Protein AF-A0A2E9CY17-F1 (afdb_monomer_lite)

pLDDT: mean 87.32, std 5.95, range [63.0, 95.94]

Radius of gyration: 18.05 Å; chains: 1; bounding box: 42×28×50 Å

Secondary structure (DSSP, 8-state):
-HHHHHHHHHHHHHHHHHHHHHHHHTS--SS--GGGTTT-EEEETTEEEEHHHHEEEEEEETTEEEEEES-GGGHHHHHHHHH-

Sequence (84 aa):
MSEILIKDIEQKMINSINHLVDEFSTIRTGRANPSLVDKLNVEYYGTKTPLQQLATISVPDPKLLVIQPFDKTALEEIEKSVLN

Foldseek 3Di:
DVVVVVVVVVVVVVVVVVVVVLVVQCDDDLFDDPSVQQPFFFQDVNDTDGLVVQWDWDRPDRNDIDTGGPDPVRPVRSVVSVVD

Structure (mmCIF, N/CA/C/O backbone):
data_AF-A0A2E9CY17-F1
#
_entry.id   AF-A0A2E9CY17-F1
#
loop_
_atom_site.group_PDB
_atom_site.id
_atom_site.type_symbol
_atom_site.label_atom_id
_atom_site.label_alt_id
_atom_site.label_comp_id
_atom_site.label_asym_id
_atom_site.label_entity_id
_atom_site.label_seq_id
_atom_site.pdbx_PDB_ins_code
_atom_site.Cartn_x
_atom_site.Cartn_y
_atom_site.Cartn_z
_atom_site.occupancy
_atom_site.B_iso_or_equiv
_atom_site.auth_seq_id
_atom_site.auth_comp_id
_atom_site.auth_asym_id
_atom_site.auth_atom_id
_atom_site.pdbx_PDB_model_num
ATOM 1 N N . MET A 1 1 ? 29.576 2.301 -30.567 1.00 63.00 1 MET A N 1
ATOM 2 C CA . MET A 1 1 ? 28.835 3.562 -30.314 1.00 63.00 1 MET A CA 1
ATOM 3 C C . MET A 1 1 ? 27.341 3.381 -30.592 1.00 63.00 1 MET A C 1
ATOM 5 O O . MET A 1 1 ? 26.546 3.664 -29.712 1.00 63.00 1 MET A O 1
ATOM 9 N N . SER A 1 2 ? 26.963 2.816 -31.745 1.00 78.06 2 SER A N 1
ATOM 10 C CA . SER A 1 2 ? 25.578 2.436 -32.086 1.00 78.06 2 SER A CA 1
ATOM 11 C C . SER A 1 2 ? 24.956 1.387 -31.152 1.00 78.06 2 SER A C 1
ATOM 13 O O . SER A 1 2 ? 23.835 1.576 -30.700 1.00 78.06 2 SER A O 1
ATOM 15 N N . GLU A 1 3 ? 25.678 0.321 -30.794 1.00 84.12 3 GLU A N 1
ATOM 16 C CA . GLU A 1 3 ? 25.150 -0.733 -29.900 1.00 84.12 3 GLU A CA 1
ATOM 17 C C . GLU A 1 3 ? 24.805 -0.232 -28.490 1.00 84.12 3 GLU A C 1
ATOM 19 O O . GLU A 1 3 ? 23.844 -0.695 -27.883 1.00 84.12 3 GLU A O 1
ATOM 24 N N . ILE A 1 4 ? 25.565 0.739 -27.976 1.00 91.00 4 ILE A N 1
ATOM 25 C CA . ILE A 1 4 ? 25.311 1.353 -26.664 1.00 91.00 4 ILE A CA 1
ATOM 26 C C . ILE A 1 4 ? 24.016 2.171 -26.719 1.00 91.00 4 ILE A C 1
ATOM 28 O O . ILE A 1 4 ? 23.207 2.099 -25.802 1.00 91.00 4 ILE A O 1
ATOM 32 N N . LEU A 1 5 ? 23.797 2.896 -27.821 1.00 91.25 5 LEU A N 1
ATOM 33 C CA . LEU A 1 5 ? 22.585 3.683 -28.033 1.00 91.25 5 LEU A CA 1
ATOM 34 C C . LEU A 1 5 ? 21.341 2.790 -28.140 1.00 91.25 5 LEU A C 1
ATOM 36 O O . LEU A 1 5 ? 20.311 3.107 -27.555 1.00 91.25 5 LEU A O 1
ATOM 40 N N . ILE A 1 6 ? 21.444 1.662 -28.850 1.00 92.88 6 ILE A N 1
ATOM 41 C CA . ILE A 1 6 ? 20.343 0.697 -28.983 1.00 92.88 6 ILE A CA 1
ATOM 42 C C . ILE A 1 6 ? 19.979 0.109 -27.615 1.00 92.88 6 ILE A C 1
ATOM 44 O O . ILE A 1 6 ? 18.805 0.122 -27.255 1.00 92.88 6 ILE A O 1
ATOM 48 N N . LYS A 1 7 ? 20.970 -0.319 -26.821 1.00 93.62 7 LYS A N 1
ATOM 49 C CA . LYS A 1 7 ? 20.733 -0.834 -25.462 1.00 93.62 7 LYS A CA 1
ATOM 50 C C . LYS A 1 7 ? 20.110 0.206 -24.529 1.00 93.62 7 LYS A C 1
ATOM 52 O O . LYS A 1 7 ? 19.228 -0.128 -23.747 1.00 93.62 7 LYS A O 1
ATOM 57 N N . ASP A 1 8 ? 20.545 1.462 -24.610 1.00 94.06 8 ASP A N 1
ATOM 58 C CA . ASP A 1 8 ? 19.999 2.539 -23.775 1.00 94.06 8 ASP A CA 1
ATOM 59 C C . ASP A 1 8 ? 18.535 2.860 -24.131 1.00 94.06 8 ASP A C 1
ATOM 61 O O . ASP A 1 8 ? 17.698 3.083 -23.255 1.00 94.06 8 ASP A O 1
ATOM 65 N N . ILE A 1 9 ? 18.193 2.826 -25.424 1.00 93.62 9 ILE A N 1
ATOM 66 C CA . ILE A 1 9 ? 16.810 2.985 -25.895 1.00 93.62 9 ILE A CA 1
ATOM 67 C C . ILE A 1 9 ? 15.947 1.791 -25.472 1.00 93.62 9 ILE A C 1
ATOM 69 O O . ILE A 1 9 ? 14.836 1.994 -24.986 1.00 93.62 9 ILE A O 1
ATOM 73 N N . GLU A 1 10 ? 16.453 0.565 -25.608 1.00 94.19 10 GLU A N 1
ATOM 74 C CA . GLU A 1 10 ? 15.757 -0.649 -25.170 1.00 94.19 10 GLU A CA 1
ATOM 75 C C . GLU A 1 10 ? 15.454 -0.599 -23.666 1.00 94.19 10 GLU A C 1
ATOM 77 O O . GLU A 1 10 ? 14.316 -0.820 -23.251 1.00 94.19 10 GLU A O 1
ATOM 82 N N . GLN A 1 11 ? 16.425 -0.182 -22.848 1.00 95.19 11 GLN A N 1
ATOM 83 C CA . GLN A 1 11 ? 16.223 -0.014 -21.412 1.00 95.19 11 GLN A CA 1
ATOM 84 C C . GLN A 1 11 ? 15.154 1.042 -21.097 1.00 95.19 11 GLN A C 1
ATOM 86 O O . GLN A 1 11 ? 14.324 0.839 -20.210 1.00 95.19 11 GLN A O 1
ATOM 91 N N . LYS A 1 12 ? 15.129 2.160 -21.835 1.00 94.50 12 LYS A N 1
ATOM 92 C CA . LYS A 1 12 ? 14.086 3.188 -21.683 1.00 94.50 12 LYS A CA 1
ATOM 93 C C . LYS A 1 12 ? 12.703 2.654 -22.043 1.00 94.50 12 LYS A C 1
ATOM 95 O O . LYS A 1 12 ? 11.758 2.925 -21.308 1.00 94.50 12 LYS A O 1
ATO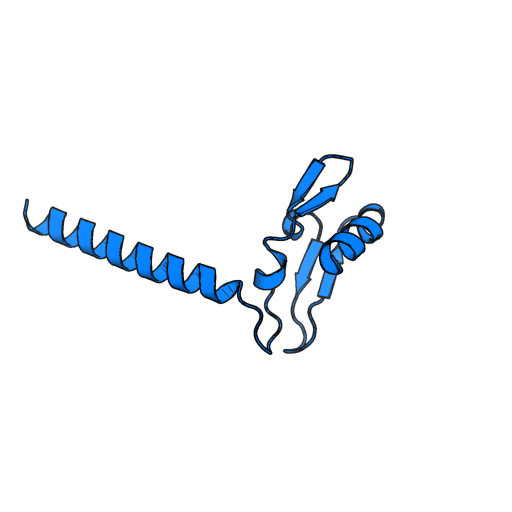M 100 N N . MET A 1 13 ? 12.586 1.870 -23.115 1.00 95.25 13 MET A N 1
ATOM 101 C CA . MET A 1 13 ? 11.322 1.235 -23.502 1.00 95.25 13 MET A CA 1
ATOM 102 C C . MET A 1 13 ? 10.826 0.269 -22.422 1.00 95.25 13 MET A C 1
ATOM 104 O O . MET A 1 13 ? 9.656 0.327 -22.046 1.00 95.25 13 MET A O 1
ATOM 108 N N . ILE A 1 14 ? 11.715 -0.563 -21.871 1.00 95.94 14 ILE A N 1
ATOM 109 C CA . ILE A 1 14 ? 11.386 -1.472 -20.764 1.00 95.94 14 ILE A CA 1
ATOM 110 C C . ILE A 1 14 ? 10.904 -0.679 -19.546 1.00 95.94 14 ILE A C 1
ATOM 112 O O . ILE A 1 14 ? 9.872 -1.009 -18.965 1.00 95.94 14 ILE A O 1
ATOM 116 N N . ASN A 1 15 ? 11.589 0.410 -19.193 1.00 95.44 15 ASN A N 1
ATOM 117 C CA . ASN A 1 15 ? 11.184 1.260 -18.074 1.00 95.44 15 ASN A CA 1
ATOM 118 C C . ASN A 1 15 ? 9.798 1.888 -18.295 1.00 95.44 15 ASN A C 1
ATOM 120 O O . ASN A 1 15 ? 9.008 1.957 -17.356 1.00 95.44 15 ASN A O 1
ATOM 124 N N . SER A 1 16 ? 9.471 2.311 -19.521 1.00 94.31 16 SER A N 1
ATOM 125 C CA . SER A 1 16 ? 8.134 2.822 -19.852 1.00 94.31 16 SER A CA 1
ATOM 126 C C . SER A 1 16 ? 7.046 1.757 -19.703 1.00 94.31 16 SER A C 1
ATOM 128 O O . SER A 1 16 ? 5.967 2.059 -19.198 1.00 94.31 16 SER A O 1
ATOM 130 N N . ILE A 1 17 ? 7.324 0.512 -20.103 1.00 94.44 17 ILE A N 1
ATOM 131 C CA . ILE A 1 17 ? 6.391 -0.608 -19.923 1.00 94.44 17 ILE A CA 1
ATOM 132 C C . ILE A 1 17 ? 6.201 -0.910 -18.434 1.00 94.44 17 ILE A C 1
ATOM 134 O O . ILE A 1 17 ? 5.067 -1.051 -17.988 1.00 94.44 17 ILE A O 1
ATOM 138 N N . ASN A 1 18 ? 7.283 -0.956 -17.655 1.00 94.06 18 ASN A N 1
ATOM 139 C CA . ASN A 1 18 ? 7.205 -1.194 -16.213 1.00 94.06 18 ASN A CA 1
ATOM 140 C C . ASN A 1 18 ? 6.369 -0.117 -15.516 1.00 94.06 18 ASN A C 1
ATOM 142 O O . ASN A 1 18 ? 5.474 -0.441 -14.746 1.00 94.06 18 ASN A O 1
ATOM 146 N N . HIS A 1 19 ? 6.576 1.153 -15.873 1.00 91.69 19 HIS A N 1
ATOM 147 C CA . 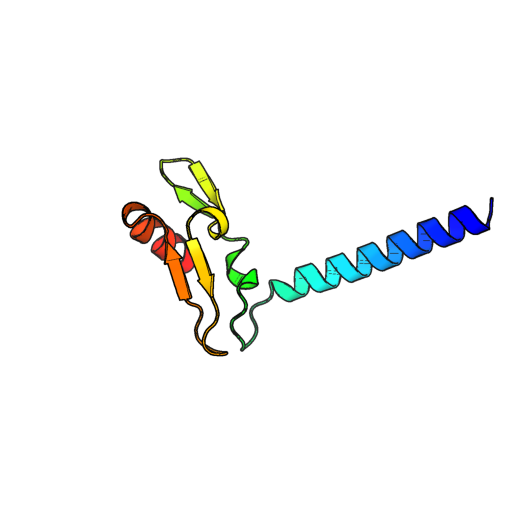HIS A 1 19 ? 5.783 2.250 -15.326 1.00 91.69 19 HIS A CA 1
ATOM 148 C C . HIS A 1 19 ? 4.282 2.107 -15.631 1.00 91.69 19 HIS A C 1
ATOM 150 O O . HIS A 1 19 ? 3.445 2.360 -14.768 1.00 91.69 19 HIS A O 1
ATOM 156 N N . LEU A 1 20 ? 3.932 1.658 -16.841 1.00 90.94 20 LEU A N 1
ATOM 157 C CA . LEU A 1 20 ? 2.542 1.384 -17.210 1.00 90.94 20 LEU A CA 1
ATOM 158 C C . LEU A 1 20 ? 1.937 0.254 -16.360 1.00 90.94 20 LEU A C 1
ATOM 160 O O . LEU A 1 20 ? 0.797 0.361 -15.909 1.00 90.94 20 LEU A O 1
ATOM 164 N N . VAL A 1 21 ? 2.692 -0.826 -16.149 1.00 88.88 21 VAL A N 1
ATOM 165 C CA . VAL A 1 21 ? 2.262 -1.967 -15.326 1.00 88.88 21 VAL A CA 1
ATOM 166 C C . VAL A 1 21 ? 2.045 -1.539 -13.874 1.00 88.88 21 VAL A C 1
ATOM 168 O O . VAL A 1 21 ? 1.021 -1.891 -13.285 1.00 88.88 21 VAL A O 1
ATOM 171 N N . ASP A 1 22 ? 2.957 -0.738 -13.324 1.00 86.50 22 ASP A N 1
ATOM 172 C CA . ASP A 1 22 ? 2.855 -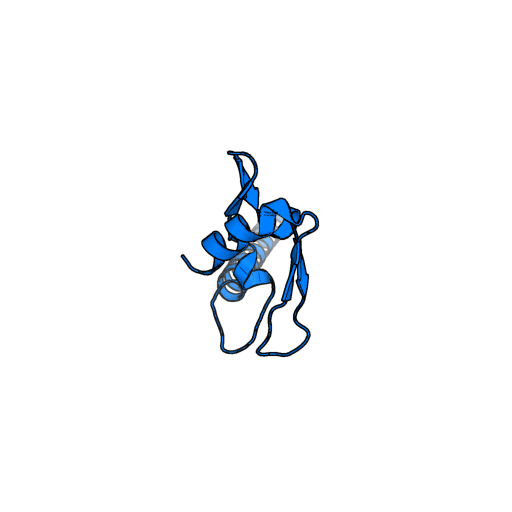0.211 -11.964 1.00 86.50 22 ASP A CA 1
ATOM 173 C C . ASP A 1 22 ? 1.607 0.661 -11.802 1.00 86.50 22 ASP A C 1
ATOM 175 O O . ASP A 1 22 ? 0.845 0.480 -10.852 1.00 86.50 22 ASP A O 1
ATOM 179 N N . GLU A 1 23 ? 1.322 1.549 -12.756 1.00 84.88 23 GLU A N 1
ATOM 180 C CA . GLU A 1 23 ? 0.108 2.367 -12.715 1.00 84.88 23 GLU A CA 1
ATOM 181 C C . GLU A 1 23 ? -1.163 1.504 -12.755 1.00 84.88 23 GLU A C 1
ATOM 183 O O . GLU A 1 23 ? -2.060 1.684 -11.924 1.00 84.88 23 GLU A O 1
ATOM 188 N N . PHE A 1 24 ? -1.218 0.493 -13.628 1.00 85.25 24 PHE A N 1
ATOM 189 C CA . PHE A 1 24 ? -2.350 -0.438 -13.689 1.00 85.25 24 PHE A CA 1
ATOM 190 C C . PHE A 1 24 ? -2.531 -1.270 -12.418 1.00 85.25 24 PHE A C 1
ATOM 192 O O . PHE A 1 24 ? -3.669 -1.585 -12.067 1.00 85.25 24 PHE A O 1
ATOM 199 N N . SER A 1 25 ? -1.455 -1.585 -11.695 1.00 81.31 25 SER A N 1
ATOM 200 C CA . SER A 1 25 ? -1.539 -2.317 -10.425 1.00 81.31 25 SER A CA 1
ATOM 201 C C . SER A 1 25 ? -2.318 -1.554 -9.345 1.00 81.31 25 SER A C 1
ATOM 203 O O . SER A 1 25 ? -2.938 -2.172 -8.476 1.00 81.31 25 SER A O 1
ATOM 205 N N . THR A 1 26 ? -2.334 -0.219 -9.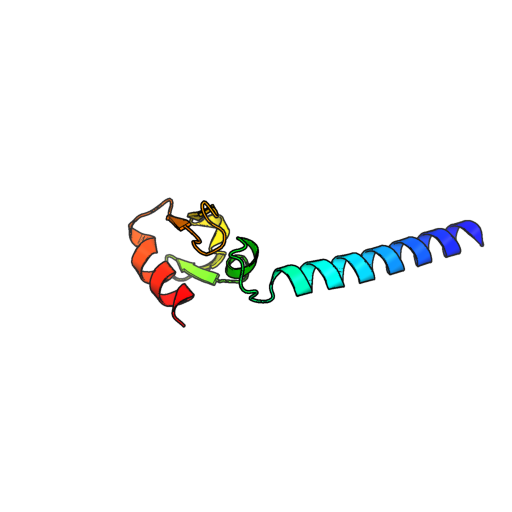439 1.00 78.38 26 THR A N 1
ATOM 206 C CA . THR A 1 26 ? -3.029 0.667 -8.494 1.00 78.38 26 THR A CA 1
ATOM 207 C C . THR A 1 26 ? -4.489 0.923 -8.860 1.00 78.38 26 THR A C 1
ATOM 209 O O . THR A 1 26 ? -5.246 1.471 -8.059 1.00 78.38 26 THR A O 1
ATOM 212 N N . ILE A 1 27 ? -4.925 0.495 -10.048 1.00 82.06 27 ILE A N 1
ATOM 213 C CA . ILE A 1 27 ? -6.315 0.642 -10.474 1.00 82.06 27 ILE A CA 1
ATOM 214 C C . ILE A 1 27 ? -7.181 -0.389 -9.752 1.00 82.06 27 ILE A C 1
ATOM 216 O O . ILE A 1 27 ? -6.921 -1.594 -9.776 1.00 82.06 27 ILE A O 1
ATOM 220 N N . ARG A 1 28 ? -8.278 0.084 -9.151 1.00 75.06 28 ARG A N 1
ATOM 221 C CA . ARG A 1 28 ? -9.265 -0.783 -8.509 1.00 75.06 28 ARG A CA 1
ATOM 222 C C . ARG A 1 28 ? -9.921 -1.693 -9.542 1.00 75.06 28 ARG A C 1
ATOM 224 O O . ARG A 1 28 ? -10.684 -1.245 -10.394 1.00 75.06 28 ARG A O 1
ATOM 231 N N . THR A 1 29 ? -9.661 -2.987 -9.421 1.00 79.44 29 THR A N 1
ATOM 232 C CA . THR A 1 29 ? -10.355 -4.029 -10.181 1.00 79.44 29 THR A CA 1
ATOM 233 C C . THR A 1 29 ? -11.316 -4.789 -9.266 1.00 79.44 29 THR A C 1
ATOM 235 O O . THR A 1 29 ? -11.357 -4.568 -8.057 1.00 79.44 29 THR A O 1
ATOM 238 N N . GLY A 1 30 ? -12.100 -5.715 -9.820 1.00 76.50 30 GLY A N 1
ATOM 239 C CA . GLY A 1 30 ? -12.963 -6.599 -9.026 1.00 76.50 30 GLY A CA 1
ATOM 240 C C . GLY A 1 30 ? -12.211 -7.614 -8.150 1.00 76.50 30 GLY A C 1
ATOM 241 O O . GLY A 1 30 ? -12.862 -8.433 -7.504 1.00 76.50 30 GLY A O 1
ATOM 242 N N . ARG A 1 31 ? -10.868 -7.594 -8.150 1.00 79.38 31 ARG A N 1
ATOM 243 C CA . ARG A 1 31 ? -10.010 -8.422 -7.298 1.00 79.38 31 ARG A CA 1
ATOM 244 C C . ARG A 1 31 ? -9.230 -7.534 -6.331 1.00 79.38 31 ARG A C 1
ATOM 246 O O . ARG A 1 31 ? -8.644 -6.534 -6.738 1.00 79.38 31 ARG A O 1
ATOM 253 N N . ALA A 1 32 ? -9.208 -7.921 -5.063 1.00 80.69 32 ALA A N 1
ATOM 254 C CA . ALA A 1 32 ? -8.376 -7.315 -4.042 1.00 80.69 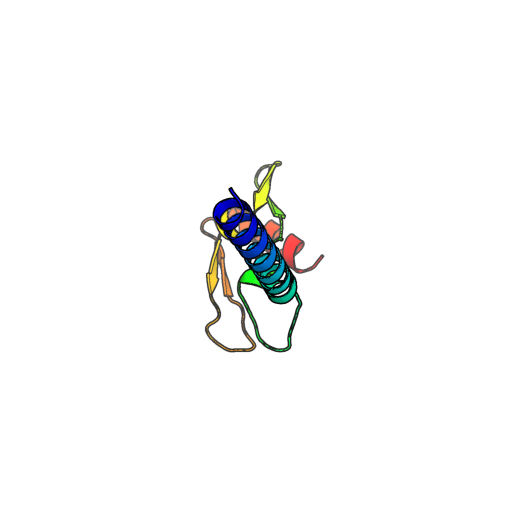32 ALA A CA 1
ATOM 255 C C . ALA A 1 32 ? -6.893 -7.516 -4.391 1.00 80.69 32 ALA A C 1
ATOM 257 O O . ALA A 1 32 ? -6.463 -8.616 -4.737 1.00 80.69 32 ALA A O 1
ATOM 258 N N . ASN A 1 33 ? -6.125 -6.435 -4.305 1.00 82.12 33 ASN A N 1
ATOM 259 C CA . ASN A 1 33 ? -4.681 -6.409 -4.496 1.00 82.12 33 ASN A CA 1
ATOM 260 C C . ASN A 1 33 ? -4.089 -5.510 -3.393 1.00 82.12 33 ASN A C 1
ATOM 262 O O . ASN A 1 33 ? -4.618 -4.410 -3.208 1.00 82.12 33 ASN A O 1
ATOM 266 N N . PRO A 1 34 ? -3.030 -5.928 -2.669 1.00 81.94 34 PRO A N 1
ATOM 267 C CA . PRO A 1 34 ? -2.341 -5.064 -1.708 1.00 81.94 34 PRO A CA 1
ATOM 268 C C . PRO A 1 34 ? -1.929 -3.702 -2.284 1.00 81.94 34 PRO A C 1
ATOM 270 O O . PRO A 1 34 ? -2.069 -2.693 -1.601 1.00 81.94 34 PRO A O 1
ATOM 273 N N . SER A 1 35 ? -1.554 -3.644 -3.568 1.00 82.31 35 SER A N 1
ATOM 274 C CA . SER A 1 35 ? -1.135 -2.400 -4.235 1.00 82.31 35 SER A CA 1
ATOM 275 C C . SER A 1 35 ? -2.208 -1.309 -4.285 1.00 82.31 35 SER A C 1
ATOM 277 O O . SER A 1 35 ? -1.895 -0.146 -4.526 1.00 82.31 35 SER A O 1
ATOM 279 N N . LEU A 1 36 ? -3.475 -1.650 -4.021 1.00 80.50 36 LEU A N 1
ATOM 280 C CA . LEU A 1 36 ? -4.566 -0.676 -3.934 1.00 80.50 36 LEU A CA 1
ATOM 281 C C . LEU A 1 36 ? -4.423 0.268 -2.739 1.00 80.50 36 LEU A C 1
ATOM 283 O O . LEU A 1 36 ? -4.907 1.395 -2.797 1.00 80.50 36 LEU A O 1
ATOM 287 N N . VAL A 1 37 ? -3.788 -0.191 -1.661 1.00 82.38 37 VAL A N 1
ATOM 288 C CA . VAL A 1 37 ? -3.650 0.575 -0.417 1.00 82.38 37 VAL A CA 1
ATOM 289 C C . VAL A 1 37 ? -2.223 1.091 -0.192 1.00 82.38 37 VAL A C 1
ATOM 291 O O . VAL A 1 37 ? -1.994 1.847 0.745 1.00 82.38 37 VAL A O 1
ATOM 294 N N . ASP A 1 38 ? -1.275 0.763 -1.077 1.00 78.62 38 ASP A N 1
ATOM 295 C CA . ASP A 1 38 ? 0.133 1.187 -0.979 1.00 78.62 38 ASP A CA 1
ATOM 296 C C . ASP A 1 38 ? 0.313 2.711 -1.110 1.00 78.62 38 ASP A C 1
ATOM 298 O O . ASP A 1 38 ? 1.202 3.292 -0.490 1.00 78.62 38 ASP A O 1
ATOM 302 N N . LYS A 1 39 ? -0.550 3.382 -1.889 1.00 78.00 39 LYS A N 1
ATOM 303 C CA . LYS A 1 39 ? -0.536 4.849 -2.057 1.00 78.00 39 LYS A CA 1
ATOM 304 C C . LYS A 1 39 ? -1.260 5.594 -0.913 1.00 78.00 39 LYS A C 1
ATOM 306 O O . LYS A 1 39 ? -1.260 6.826 -0.911 1.00 78.00 39 LYS A O 1
ATOM 311 N N . LEU A 1 40 ? -1.871 4.889 0.051 1.00 85.19 40 LEU A N 1
ATOM 312 C CA . LEU A 1 40 ? -2.568 5.517 1.179 1.00 85.19 40 LEU A CA 1
ATOM 313 C C . LEU A 1 40 ? -1.579 5.974 2.253 1.00 85.19 40 LEU A C 1
ATOM 315 O O . LEU A 1 40 ? -0.795 5.192 2.796 1.00 85.19 40 LEU A O 1
ATOM 319 N N . ASN A 1 41 ? -1.663 7.261 2.582 1.00 88.75 41 ASN A N 1
ATOM 320 C CA . ASN A 1 41 ? -0.928 7.857 3.687 1.00 88.75 41 ASN A CA 1
ATOM 321 C C . ASN A 1 41 ? -1.871 8.037 4.869 1.00 88.75 41 ASN A C 1
ATOM 323 O O . ASN A 1 41 ? -2.921 8.658 4.726 1.00 88.75 41 ASN A O 1
ATOM 327 N N . VAL A 1 42 ? -1.455 7.529 6.022 1.00 89.50 42 VAL A N 1
ATOM 328 C CA . VAL A 1 42 ? -2.190 7.607 7.281 1.00 89.50 42 VAL A CA 1
ATOM 329 C C . VAL A 1 42 ? -1.505 8.621 8.179 1.00 89.50 42 VAL A C 1
ATOM 331 O O . VAL A 1 42 ? -0.275 8.668 8.255 1.00 89.50 42 VAL A O 1
ATOM 334 N N . GLU A 1 43 ? -2.288 9.448 8.857 1.00 88.44 43 GLU A N 1
ATOM 335 C CA . GLU A 1 43 ? -1.755 10.347 9.871 1.00 88.44 43 GLU A CA 1
ATOM 336 C C . GLU A 1 43 ? -1.442 9.554 11.143 1.00 88.44 43 GLU A C 1
ATOM 338 O O . GLU A 1 43 ? -2.327 9.032 11.813 1.00 88.44 43 GLU A O 1
ATOM 343 N N . TYR A 1 44 ? -0.157 9.431 11.461 1.00 88.88 44 TYR A N 1
ATOM 344 C CA . TYR A 1 44 ? 0.324 8.693 12.621 1.00 88.88 44 TYR A CA 1
ATOM 345 C C . TYR A 1 44 ? 1.173 9.625 13.476 1.00 88.88 44 TYR A C 1
ATOM 347 O O . TYR A 1 44 ? 2.214 10.107 13.038 1.00 88.88 44 TYR A O 1
ATOM 355 N N . TYR A 1 45 ? 0.692 9.944 14.680 1.00 85.56 45 TYR A N 1
ATOM 356 C CA . TYR A 1 45 ? 1.325 10.922 15.576 1.00 85.56 45 TYR A CA 1
ATOM 357 C C . TYR A 1 45 ? 1.661 12.273 14.902 1.00 85.56 45 TYR A C 1
ATOM 359 O O . TYR A 1 45 ? 2.693 12.881 15.184 1.00 85.56 45 TYR A O 1
ATOM 367 N N . GLY A 1 46 ? 0.785 12.756 14.012 1.00 84.50 46 GLY A N 1
ATOM 368 C CA . GLY A 1 46 ? 0.931 14.053 13.334 1.00 84.50 46 GLY A CA 1
ATOM 369 C C . GLY A 1 46 ? 1.880 14.055 12.132 1.00 84.50 46 GLY A C 1
ATOM 370 O O . GLY A 1 46 ? 2.208 15.121 11.610 1.00 84.50 46 GLY A O 1
ATOM 371 N N . THR A 1 47 ? 2.343 12.886 11.679 1.00 89.19 47 THR A N 1
ATOM 372 C CA . THR A 1 47 ? 3.088 12.749 10.424 1.00 89.19 47 THR A CA 1
ATOM 373 C C . THR A 1 47 ? 2.369 11.804 9.469 1.00 89.19 47 THR A C 1
ATOM 375 O O . THR A 1 47 ? 1.820 10.773 9.857 1.00 89.19 47 THR A O 1
ATOM 378 N N . LYS A 1 48 ? 2.366 12.158 8.179 1.00 90.00 48 LYS A N 1
ATOM 379 C CA . LYS A 1 48 ? 1.821 11.298 7.126 1.00 90.00 48 LYS A CA 1
ATOM 380 C C . LYS A 1 48 ? 2.787 10.151 6.872 1.00 90.00 48 LYS A C 1
ATOM 382 O O . LYS A 1 48 ? 3.874 10.366 6.341 1.00 90.00 48 LYS A O 1
ATOM 387 N N . THR A 1 49 ? 2.369 8.952 7.249 1.00 90.25 49 THR A N 1
ATOM 388 C CA . THR A 1 49 ? 3.153 7.727 7.118 1.00 90.25 49 THR A CA 1
ATOM 389 C C . THR A 1 49 ? 2.444 6.773 6.154 1.00 90.25 49 THR A C 1
ATOM 391 O O . THR A 1 49 ? 1.223 6.619 6.246 1.00 90.25 49 THR A O 1
ATOM 394 N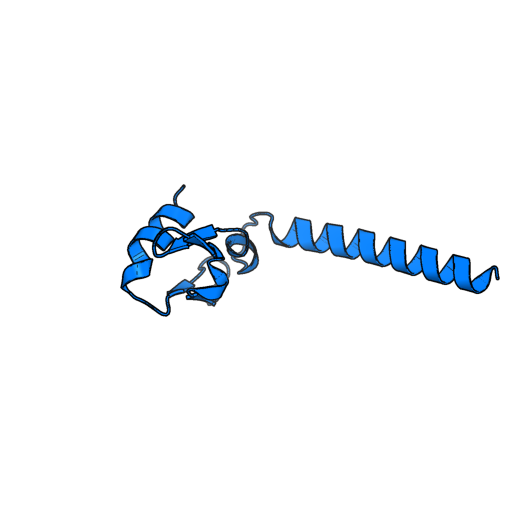 N . PRO A 1 50 ? 3.160 6.119 5.225 1.00 90.38 50 PRO A N 1
ATOM 395 C CA . PRO A 1 50 ? 2.560 5.120 4.348 1.00 90.38 50 PRO A CA 1
ATOM 396 C C . PRO A 1 50 ? 1.952 3.964 5.148 1.00 90.38 50 PRO A C 1
ATOM 398 O O . PRO A 1 50 ? 2.599 3.414 6.043 1.00 90.38 50 PRO A O 1
ATOM 401 N N . LEU A 1 51 ? 0.738 3.541 4.789 1.00 89.38 51 LEU A N 1
ATOM 402 C CA . LEU A 1 51 ? 0.031 2.455 5.479 1.00 89.38 51 LEU A CA 1
ATOM 403 C C . LEU A 1 51 ? 0.843 1.149 5.529 1.00 89.38 51 LEU A C 1
ATOM 405 O O . LEU A 1 51 ? 0.815 0.434 6.531 1.00 89.38 51 LEU A O 1
ATOM 409 N N . GLN A 1 52 ? 1.614 0.867 4.478 1.00 88.38 52 GLN A N 1
ATOM 410 C CA . GLN A 1 52 ? 2.459 -0.325 4.360 1.00 88.38 52 GLN A CA 1
ATOM 411 C C . GLN A 1 52 ? 3.527 -0.427 5.467 1.00 88.38 52 GLN A C 1
ATOM 413 O O . GLN A 1 52 ? 3.995 -1.519 5.778 1.00 88.38 52 GLN A O 1
ATOM 418 N N . GLN A 1 53 ? 3.908 0.697 6.085 1.00 88.38 53 GLN A N 1
ATOM 419 C CA . GLN A 1 53 ? 4.856 0.724 7.205 1.00 88.38 53 GLN A CA 1
ATOM 420 C C . GLN A 1 53 ? 4.179 0.499 8.564 1.00 88.38 53 GLN A C 1
ATOM 422 O O . GLN A 1 53 ? 4.845 0.139 9.532 1.00 88.38 53 GLN A O 1
ATOM 427 N N . LEU A 1 54 ? 2.863 0.707 8.648 1.00 89.38 54 LEU A N 1
ATOM 428 C CA . LEU A 1 54 ? 2.090 0.638 9.890 1.00 89.38 54 LEU A CA 1
ATOM 429 C C . LEU A 1 54 ? 1.339 -0.689 10.052 1.00 89.38 54 LEU A C 1
ATOM 431 O O . LEU A 1 54 ? 0.916 -1.023 11.161 1.00 89.38 54 LEU A O 1
ATOM 435 N N . ALA A 1 55 ? 1.160 -1.443 8.965 1.00 91.06 55 ALA A N 1
ATOM 436 C CA . ALA A 1 55 ? 0.356 -2.653 8.949 1.00 91.06 55 ALA A CA 1
ATOM 437 C C . ALA A 1 55 ? 0.878 -3.714 7.976 1.00 91.06 55 ALA A C 1
ATOM 439 O O . ALA A 1 55 ? 1.445 -3.416 6.928 1.00 91.06 55 ALA A O 1
ATOM 440 N N . THR A 1 56 ? 0.588 -4.975 8.292 1.00 91.00 56 THR A N 1
ATOM 441 C CA . THR A 1 56 ? 0.704 -6.080 7.336 1.00 91.00 56 THR A CA 1
ATOM 442 C C . THR A 1 56 ? -0.567 -6.155 6.497 1.00 91.00 56 THR A C 1
ATOM 444 O O . THR A 1 56 ? -1.667 -6.252 7.041 1.00 91.00 56 THR A O 1
ATOM 447 N N . ILE A 1 57 ? -0.423 -6.135 5.173 1.00 90.31 57 ILE A N 1
ATOM 448 C CA . ILE A 1 57 ? -1.539 -6.219 4.227 1.00 90.31 57 ILE A CA 1
ATOM 449 C C . ILE A 1 57 ? -1.537 -7.608 3.589 1.00 90.31 57 ILE A C 1
ATOM 451 O O . ILE A 1 57 ? -0.522 -8.055 3.057 1.00 90.31 57 ILE A O 1
ATOM 455 N N . SER A 1 58 ? -2.673 -8.299 3.632 1.00 89.88 58 SER A N 1
ATOM 456 C CA . SER A 1 58 ? -2.839 -9.617 3.014 1.00 89.88 58 SER A CA 1
ATOM 457 C C . SER A 1 58 ? -4.174 -9.732 2.284 1.00 89.88 58 SER A C 1
ATOM 459 O O . SER A 1 58 ? -5.142 -9.043 2.605 1.00 89.88 58 SER A O 1
ATOM 461 N N . VAL A 1 59 ? -4.229 -10.607 1.281 1.00 89.31 59 VAL A N 1
ATOM 462 C CA . VAL A 1 59 ? -5.440 -10.888 0.499 1.00 89.31 59 VAL A CA 1
ATOM 463 C C . VAL A 1 59 ? -5.744 -12.384 0.607 1.00 89.31 59 VAL A C 1
ATOM 465 O O . VAL A 1 59 ? -5.238 -13.168 -0.197 1.00 89.31 59 VAL A O 1
ATOM 468 N N . PRO A 1 60 ? -6.504 -12.815 1.631 1.00 86.19 60 PRO A N 1
ATOM 469 C CA . PRO A 1 60 ? -6.860 -14.224 1.807 1.00 86.19 60 PRO A CA 1
ATOM 470 C C . PRO A 1 60 ? -7.930 -14.706 0.812 1.00 86.19 60 PRO A C 1
ATOM 472 O O . PRO A 1 60 ? -7.998 -15.898 0.527 1.00 86.19 60 PRO A O 1
ATOM 475 N N . ASP A 1 61 ? -8.750 -13.801 0.267 1.00 85.56 61 ASP A N 1
ATOM 476 C CA . ASP A 1 61 ? -9.780 -14.087 -0.741 1.00 85.56 61 ASP A CA 1
ATOM 477 C C . ASP A 1 61 ? -9.745 -12.992 -1.826 1.00 85.56 61 ASP A C 1
ATOM 479 O O . ASP A 1 61 ? -9.508 -11.828 -1.499 1.00 85.56 61 ASP A O 1
ATOM 483 N N . PRO A 1 62 ? -10.018 -13.305 -3.109 1.00 84.06 62 PRO A N 1
ATOM 484 C CA . PRO A 1 62 ? -10.143 -12.316 -4.181 1.00 84.06 62 PRO A CA 1
ATOM 485 C C . PRO A 1 62 ? -11.014 -11.087 -3.890 1.00 84.06 62 PRO A C 1
ATOM 487 O O . PRO A 1 62 ? -10.851 -10.090 -4.584 1.00 84.06 62 PRO A O 1
ATOM 490 N N . LYS A 1 63 ? -11.949 -11.127 -2.936 1.00 86.31 63 LYS A N 1
ATOM 491 C CA . LYS A 1 63 ? -12.797 -9.978 -2.568 1.00 86.31 63 LYS A CA 1
ATOM 492 C C . LYS A 1 63 ? -12.484 -9.376 -1.198 1.00 86.31 63 LYS A C 1
ATOM 494 O O . LYS A 1 63 ? -13.117 -8.388 -0.830 1.00 86.31 63 LYS A O 1
ATOM 499 N N . LEU A 1 64 ? -11.541 -9.947 -0.451 1.00 87.12 64 LEU A N 1
ATOM 500 C CA . LEU A 1 64 ? -11.229 -9.538 0.915 1.00 87.12 64 LEU A CA 1
ATOM 501 C C . LEU A 1 64 ? -9.773 -9.084 1.016 1.00 87.12 64 LEU A C 1
ATOM 503 O O . LEU A 1 64 ? -8.854 -9.857 0.762 1.00 87.12 64 LEU A O 1
ATOM 507 N N . LEU A 1 65 ? -9.574 -7.838 1.441 1.00 88.38 65 LEU A N 1
ATOM 508 C CA . LEU A 1 65 ? -8.268 -7.292 1.796 1.00 88.38 65 LEU A CA 1
ATOM 509 C C . LEU A 1 65 ? -8.227 -7.109 3.312 1.00 88.38 65 LEU A C 1
ATOM 511 O O . LEU A 1 65 ? -9.112 -6.480 3.888 1.00 88.38 65 LEU A O 1
ATOM 515 N N . VAL A 1 66 ? -7.218 -7.691 3.953 1.00 90.50 66 VAL A N 1
ATOM 516 C CA . VAL A 1 66 ? -7.034 -7.658 5.404 1.00 90.50 66 VAL A CA 1
ATOM 517 C C . VAL A 1 66 ? -5.833 -6.780 5.724 1.00 90.50 66 VAL A C 1
ATOM 519 O O . VAL A 1 66 ? -4.722 -7.055 5.269 1.00 90.50 66 VAL A O 1
ATOM 522 N N . ILE A 1 67 ? -6.068 -5.739 6.522 1.00 91.06 67 ILE A N 1
ATOM 523 C CA . ILE A 1 67 ? -5.046 -4.822 7.034 1.00 91.06 67 ILE A CA 1
ATOM 524 C C . ILE A 1 67 ? -4.873 -5.125 8.519 1.00 91.06 67 ILE A C 1
ATOM 526 O O . ILE A 1 67 ? -5.805 -4.950 9.304 1.00 91.06 67 ILE A O 1
ATOM 530 N N . GLN A 1 68 ? -3.690 -5.590 8.905 1.00 91.69 68 GLN A N 1
ATOM 531 C CA . GLN A 1 68 ? -3.361 -5.912 10.287 1.00 91.69 68 GLN A CA 1
ATOM 532 C C . GLN A 1 68 ? -2.329 -4.913 10.825 1.00 91.69 68 GLN A C 1
ATOM 534 O O . GLN A 1 68 ? -1.140 -5.062 10.533 1.00 91.69 68 GLN A O 1
ATOM 539 N N . PRO A 1 69 ? -2.754 -3.887 11.582 1.00 92.19 69 PRO A N 1
ATOM 540 C CA . PRO A 1 69 ? -1.843 -2.883 12.113 1.00 92.19 69 PRO A CA 1
ATOM 541 C C . PRO A 1 69 ? -0.933 -3.462 13.197 1.00 92.19 69 PRO A C 1
ATOM 543 O O . PRO A 1 69 ? -1.335 -4.337 13.968 1.00 92.19 69 PRO A O 1
ATOM 546 N N . PHE A 1 70 ? 0.296 -2.952 13.266 1.00 91.38 70 PHE A N 1
ATOM 547 C CA . PHE A 1 70 ? 1.250 -3.319 14.314 1.00 91.38 70 PHE A CA 1
ATOM 548 C C . PHE A 1 70 ? 0.922 -2.652 15.654 1.00 91.38 70 PHE A C 1
ATOM 550 O O . PHE A 1 70 ? 1.158 -3.245 16.706 1.00 91.38 70 PHE A O 1
ATOM 557 N N . ASP A 1 71 ? 0.336 -1.453 15.612 1.00 89.69 71 ASP A N 1
ATOM 558 C CA . ASP A 1 71 ? -0.163 -0.733 16.781 1.00 89.69 71 ASP A CA 1
ATOM 559 C C . ASP A 1 71 ? -1.685 -0.550 16.700 1.00 89.69 71 ASP A C 1
ATOM 561 O O . ASP A 1 71 ? -2.236 -0.117 15.689 1.00 89.69 71 ASP A O 1
ATOM 565 N N . LYS A 1 72 ? -2.373 -0.850 17.804 1.00 87.62 72 LYS A N 1
ATOM 566 C CA . LYS A 1 72 ? -3.819 -0.663 17.942 1.00 87.62 72 LYS A CA 1
ATOM 567 C C . LYS A 1 72 ? -4.220 0.809 17.957 1.00 87.62 72 LYS A C 1
ATOM 569 O O . LYS A 1 72 ? -5.340 1.110 17.558 1.00 87.62 72 LYS A O 1
ATOM 574 N N . THR A 1 73 ? -3.347 1.713 18.407 1.00 88.69 73 THR A N 1
ATOM 575 C CA . THR A 1 73 ? -3.664 3.151 18.459 1.00 88.69 73 THR A CA 1
ATOM 576 C C . THR A 1 73 ? -3.834 3.762 17.065 1.00 88.69 73 THR A C 1
ATOM 578 O O . THR A 1 73 ? -4.617 4.690 16.897 1.00 88.69 73 THR A O 1
ATOM 581 N N . ALA A 1 74 ? -3.174 3.191 16.051 1.00 88.38 74 ALA A N 1
ATOM 582 C CA . ALA A 1 74 ? -3.264 3.633 14.662 1.00 88.38 74 ALA A CA 1
ATOM 583 C C . ALA A 1 74 ? -4.572 3.222 13.966 1.00 88.38 74 ALA A C 1
ATOM 585 O O . ALA A 1 74 ? -4.852 3.697 12.870 1.00 88.38 74 ALA A O 1
ATOM 586 N N . LEU A 1 75 ? -5.363 2.321 14.559 1.00 89.25 75 LEU A N 1
ATOM 587 C CA . LEU A 1 75 ? -6.492 1.683 13.878 1.00 89.25 75 LEU A CA 1
ATOM 588 C C . LEU A 1 75 ? -7.560 2.690 13.433 1.00 89.25 75 LEU A C 1
ATOM 590 O O . LEU A 1 75 ? -8.037 2.595 12.307 1.00 89.25 75 LEU A O 1
ATOM 594 N N . GLU A 1 76 ? -7.887 3.670 14.280 1.00 90.56 76 GLU A N 1
ATOM 595 C CA . GLU A 1 76 ? -8.904 4.684 13.971 1.00 90.56 76 GLU A CA 1
ATOM 596 C C . GLU A 1 76 ? -8.479 5.578 12.794 1.00 90.56 76 GLU A C 1
ATOM 598 O O . GLU A 1 76 ? -9.267 5.860 11.893 1.00 90.56 76 GLU A O 1
ATOM 603 N N . GLU A 1 77 ? -7.207 5.979 12.755 1.00 89.88 77 GLU A N 1
ATOM 604 C CA . GLU A 1 77 ? -6.670 6.803 11.668 1.00 89.88 77 GLU A CA 1
ATOM 605 C C . GLU A 1 77 ? -6.506 6.007 10.365 1.00 89.88 77 GLU A C 1
ATOM 607 O O . GLU A 1 77 ? -6.756 6.534 9.277 1.00 89.88 77 GLU A O 1
ATOM 612 N N . ILE A 1 78 ? -6.162 4.716 10.453 1.00 90.06 78 ILE A N 1
ATOM 613 C CA . ILE A 1 78 ? -6.142 3.809 9.298 1.00 90.06 78 ILE A CA 1
ATOM 614 C C . ILE A 1 78 ? -7.552 3.665 8.715 1.00 90.06 78 ILE A C 1
ATOM 616 O O . ILE A 1 78 ? -7.722 3.794 7.505 1.00 90.06 78 ILE A O 1
ATOM 620 N N . GLU A 1 79 ? -8.565 3.433 9.553 1.00 89.69 79 GLU A N 1
ATOM 621 C CA . GLU A 1 79 ? -9.959 3.308 9.114 1.00 89.69 79 GLU A CA 1
ATOM 622 C C . GLU A 1 79 ? -10.441 4.582 8.405 1.00 89.69 79 GLU A C 1
ATOM 624 O O . GLU A 1 79 ? -10.963 4.510 7.288 1.00 89.69 79 GLU A O 1
ATOM 629 N N . LYS A 1 80 ? -10.181 5.757 8.996 1.00 89.19 80 LYS A N 1
ATOM 630 C CA . LYS A 1 80 ? -10.481 7.058 8.375 1.00 89.19 80 LYS A CA 1
ATOM 631 C C . LYS A 1 80 ? -9.783 7.233 7.029 1.00 89.19 80 LYS A C 1
ATOM 633 O O . LYS A 1 80 ? -10.389 7.762 6.102 1.00 89.19 80 LYS A O 1
ATOM 638 N N . SER A 1 81 ? -8.530 6.798 6.912 1.00 87.19 81 SER A N 1
ATOM 639 C CA . SER A 1 81 ? -7.743 6.934 5.679 1.00 87.19 81 SER A CA 1
ATOM 640 C C . SER A 1 81 ? -8.195 5.986 4.564 1.00 87.19 81 SER A C 1
ATOM 642 O O . SER A 1 81 ? -7.886 6.229 3.405 1.00 87.19 81 SER A O 1
ATOM 644 N N . VAL A 1 82 ? -8.899 4.898 4.894 1.00 87.81 82 VAL A N 1
ATOM 645 C CA . VAL A 1 82 ? -9.435 3.938 3.912 1.00 87.81 82 VAL A CA 1
ATOM 646 C C . VAL A 1 82 ? -10.838 4.328 3.430 1.00 87.81 82 VAL A C 1
ATOM 648 O O . VAL A 1 82 ? -11.203 4.011 2.299 1.00 87.81 82 VAL A O 1
ATOM 651 N N . LEU A 1 83 ? -11.642 4.978 4.279 1.00 85.06 83 LEU A N 1
ATOM 652 C CA . LEU A 1 83 ? -13.012 5.393 3.948 1.00 85.06 83 LEU A CA 1
ATOM 653 C C . LEU A 1 83 ? -13.097 6.701 3.144 1.00 85.06 83 LEU A C 1
ATOM 655 O O . LEU A 1 83 ? -14.077 6.879 2.418 1.00 85.06 83 LEU A O 1
ATOM 659 N N . ASN A 1 84 ? -12.120 7.599 3.303 1.00 67.69 84 ASN A N 1
ATOM 660 C CA . ASN A 1 84 ? -12.067 8.915 2.650 1.00 67.69 84 ASN A CA 1
ATOM 661 C C . ASN A 1 84 ? -11.247 8.891 1.357 1.00 67.69 84 ASN A C 1
ATOM 663 O O . ASN A 1 84 ? -11.641 9.615 0.416 1.00 67.69 84 ASN A O 1
#